Protein AF-A0A4Y9EZX2-F1 (afdb_monomer)

Organism: NCBI:txid85336

Radius of gyration: 19.02 Å; Cα contacts (8 Å, |Δi|>4): 53; chains: 1; bounding box: 43×35×49 Å

InterPro domains:
  IPR037185 Multidrug transporter EmrE superfamily [SSF103481] (37-123)

Sequence (126 aa):
IAFSFILLGALMPLISMIGAEFFEPKHLDSLHLDFILAPFVMPSLTAWLIIAVMGALGTIYQIHVTKAYGIAKQAGVVAGVSYLDVVFSMVVGIILGDDLPSAMVFLGIIGIIFGGIILVKNKGKK

Secondary structure (DSSP, 8-state):
-HHHHHHHHHHHHHHHHHHHTTS-HHHHHHTT-TTT-----PPPHHHHHHHHHHHHHHHHHHHHHHHHHHHSSSHHHHHHHHTHHHHHHHHHHHHHTPPPPPHHHHHHHHHHHHHHHHHHHTTTT-

Structure (mmCIF, N/CA/C/O backbone):
data_AF-A0A4Y9EZX2-F1
#
_entry.id   AF-A0A4Y9EZX2-F1
#
loop_
_atom_site.group_PDB
_atom_site.id
_atom_site.type_symbol
_atom_site.label_atom_id
_atom_site.label_alt_id
_atom_site.label_comp_id
_atom_site.label_asym_id
_atom_site.label_entity_id
_atom_site.label_seq_id
_atom_site.pdbx_PDB_ins_code
_atom_site.Cartn_x
_atom_site.Cartn_y
_atom_site.Cartn_z
_atom_site.occupancy
_atom_site.B_iso_or_equiv
_atom_site.auth_seq_id
_atom_site.auth_comp_id
_atom_site.auth_asym_id
_atom_site.auth_atom_id
_atom_site.pdbx_PDB_model_num
ATOM 1 N N . ILE A 1 1 ? 0.633 10.583 14.352 1.00 59.50 1 ILE A N 1
ATOM 2 C CA . ILE A 1 1 ? 0.925 9.138 14.177 1.00 59.50 1 ILE A CA 1
ATOM 3 C C . ILE A 1 1 ? 0.761 8.740 12.708 1.00 59.50 1 ILE A C 1
ATOM 5 O O . ILE A 1 1 ? 1.778 8.538 12.068 1.00 59.50 1 ILE A O 1
ATOM 9 N N . ALA A 1 2 ? -0.450 8.738 12.130 1.00 67.56 2 ALA A N 1
ATOM 10 C CA . ALA A 1 2 ? -0.662 8.329 10.728 1.00 67.56 2 ALA A CA 1
ATOM 11 C C . ALA A 1 2 ? 0.154 9.134 9.692 1.00 67.56 2 ALA A C 1
ATOM 13 O O . ALA A 1 2 ? 0.770 8.545 8.815 1.00 67.56 2 ALA A O 1
ATOM 14 N N . PHE A 1 3 ? 0.239 10.462 9.834 1.00 74.31 3 PHE A N 1
ATOM 15 C CA . PHE A 1 3 ? 1.029 11.297 8.917 1.00 74.31 3 PHE A CA 1
ATOM 16 C C . PHE A 1 3 ? 2.525 10.955 8.939 1.00 74.31 3 PHE A C 1
ATOM 18 O O . PHE A 1 3 ? 3.156 10.898 7.894 1.00 74.31 3 PHE A O 1
ATOM 25 N N . SER A 1 4 ? 3.082 10.665 10.118 1.00 81.06 4 SER A N 1
ATOM 26 C CA . SER A 1 4 ? 4.483 10.258 10.269 1.00 81.06 4 SER A CA 1
ATOM 27 C C . SER A 1 4 ? 4.764 8.921 9.576 1.00 81.06 4 SER A C 1
ATOM 29 O O . SER A 1 4 ? 5.814 8.775 8.962 1.00 81.06 4 SER A O 1
ATOM 31 N N . PHE A 1 5 ? 3.815 7.977 9.624 1.00 80.06 5 PHE A N 1
ATOM 32 C CA . PHE A 1 5 ? 3.909 6.705 8.900 1.00 80.06 5 PHE A CA 1
ATOM 33 C C . PHE A 1 5 ? 3.811 6.887 7.384 1.00 80.06 5 PHE A C 1
ATOM 35 O O . PHE A 1 5 ? 4.590 6.281 6.661 1.00 80.06 5 PHE A O 1
ATOM 42 N N . ILE A 1 6 ? 2.909 7.747 6.905 1.00 83.44 6 ILE A N 1
ATOM 43 C CA . ILE A 1 6 ? 2.782 8.054 5.471 1.00 83.44 6 ILE A CA 1
ATOM 44 C C . ILE A 1 6 ? 4.039 8.770 4.963 1.00 83.44 6 ILE A C 1
ATOM 46 O O . ILE A 1 6 ? 4.552 8.434 3.902 1.00 83.44 6 ILE A O 1
ATOM 50 N N . LEU A 1 7 ? 4.570 9.717 5.740 1.00 86.19 7 LEU A N 1
ATOM 51 C CA . LEU A 1 7 ? 5.790 10.445 5.404 1.00 86.19 7 LEU A CA 1
ATOM 52 C C . LEU A 1 7 ? 6.991 9.500 5.30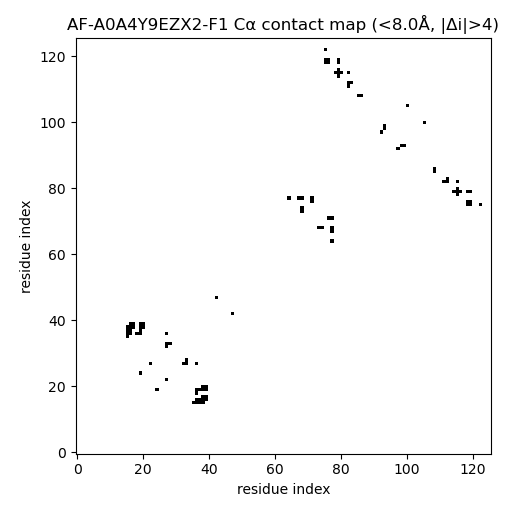7 1.00 86.19 7 LEU A C 1
ATOM 54 O O . LEU A 1 7 ? 7.694 9.519 4.304 1.00 86.19 7 LEU A O 1
ATOM 58 N N . LEU A 1 8 ? 7.202 8.640 6.310 1.00 89.31 8 LEU A N 1
ATOM 59 C CA . LEU A 1 8 ? 8.245 7.610 6.254 1.00 89.31 8 LEU A CA 1
ATOM 60 C C . LEU A 1 8 ? 8.019 6.636 5.094 1.00 89.31 8 LEU A C 1
ATOM 62 O O . LEU A 1 8 ? 8.969 6.308 4.393 1.00 89.31 8 LEU A O 1
ATOM 66 N N . GLY A 1 9 ? 6.771 6.228 4.858 1.00 85.69 9 GLY A N 1
ATOM 67 C CA . GLY A 1 9 ? 6.393 5.343 3.758 1.00 85.69 9 GLY A CA 1
ATOM 68 C C . GLY A 1 9 ? 6.610 5.944 2.368 1.00 85.69 9 GLY A C 1
ATOM 69 O O . GLY A 1 9 ? 6.768 5.189 1.420 1.00 85.69 9 GLY A O 1
ATOM 70 N N . ALA A 1 10 ? 6.662 7.272 2.237 1.00 88.44 10 ALA A N 1
ATOM 71 C CA . ALA A 1 10 ? 7.016 7.955 0.992 1.00 88.44 10 ALA A CA 1
ATOM 72 C C . ALA A 1 10 ? 8.525 8.238 0.888 1.00 88.44 10 ALA A C 1
ATOM 74 O O . ALA A 1 10 ? 9.121 8.072 -0.175 1.00 88.44 10 ALA A O 1
ATOM 75 N N . LEU A 1 11 ? 9.158 8.641 1.995 1.00 91.38 11 LEU A N 1
ATOM 76 C CA . LEU A 1 11 ? 10.589 8.945 2.035 1.00 91.38 11 LEU A CA 1
ATOM 77 C C . LEU A 1 11 ? 11.455 7.696 1.876 1.00 91.38 11 LEU A C 1
ATOM 79 O O . LEU A 1 11 ? 12.496 7.769 1.238 1.00 91.38 11 LEU A O 1
ATOM 83 N N . MET A 1 12 ? 11.049 6.560 2.441 1.00 88.81 12 MET A N 1
ATOM 84 C CA . MET A 1 12 ? 11.839 5.331 2.394 1.00 88.81 12 MET A CA 1
ATOM 85 C C . MET A 1 12 ? 12.001 4.797 0.956 1.00 88.81 12 MET A C 1
ATOM 87 O O . MET A 1 12 ? 13.148 4.593 0.559 1.00 88.81 12 MET A O 1
ATOM 91 N N . PRO A 1 13 ? 10.937 4.657 0.134 1.00 89.25 13 PRO A N 1
ATOM 92 C CA . PRO A 1 13 ? 11.084 4.359 -1.290 1.00 89.25 13 PRO A CA 1
ATOM 93 C C . PRO A 1 13 ? 11.885 5.426 -2.031 1.00 89.25 13 PRO A C 1
ATOM 95 O O . PRO A 1 13 ? 12.745 5.082 -2.826 1.00 89.25 13 PRO A O 1
ATOM 98 N N . LEU A 1 14 ? 11.678 6.714 -1.738 1.00 89.50 14 LEU A N 1
ATOM 99 C CA . LEU A 1 14 ? 12.427 7.787 -2.397 1.00 89.50 14 LEU A CA 1
ATOM 100 C C . LEU A 1 14 ? 13.940 7.684 -2.141 1.00 89.50 14 LEU A C 1
ATOM 102 O O . LEU A 1 14 ? 14.732 7.778 -3.073 1.00 89.50 14 LEU A O 1
ATOM 106 N N . ILE A 1 15 ? 14.344 7.465 -0.888 1.00 90.06 15 ILE A N 1
ATOM 107 C CA . ILE A 1 15 ? 15.749 7.273 -0.506 1.00 90.06 15 ILE A CA 1
ATOM 108 C C . ILE A 1 15 ? 16.303 5.998 -1.142 1.00 90.06 15 ILE A C 1
ATOM 110 O O . ILE A 1 15 ? 17.433 6.008 -1.620 1.00 90.06 15 ILE A O 1
ATOM 114 N N . SER A 1 16 ? 15.513 4.923 -1.173 1.00 89.06 16 SER A N 1
ATOM 115 C CA . SER A 1 16 ? 15.868 3.684 -1.868 1.00 89.06 16 SER A CA 1
ATOM 116 C C . SER A 1 16 ? 16.141 3.931 -3.354 1.00 89.06 16 SER A C 1
ATOM 118 O O . SER A 1 16 ? 17.182 3.513 -3.852 1.00 89.06 16 SER A O 1
ATOM 120 N N . MET A 1 17 ? 15.261 4.666 -4.034 1.00 88.62 17 MET A N 1
ATOM 121 C CA . MET A 1 17 ? 15.371 4.949 -5.464 1.00 88.62 17 MET A CA 1
ATOM 122 C C . MET A 1 17 ? 16.581 5.821 -5.785 1.00 88.62 17 MET A C 1
ATOM 124 O O . MET A 1 17 ? 17.317 5.517 -6.717 1.00 88.62 17 MET A O 1
ATOM 128 N N . ILE A 1 18 ? 16.836 6.847 -4.969 1.00 87.94 18 ILE A N 1
ATOM 129 C CA . ILE A 1 18 ? 18.044 7.675 -5.076 1.00 87.94 18 ILE A CA 1
ATOM 130 C C . ILE A 1 18 ? 19.295 6.826 -4.811 1.00 87.94 18 ILE A C 1
ATOM 132 O O . ILE A 1 18 ? 20.273 6.916 -5.542 1.00 87.94 18 ILE A O 1
ATOM 136 N N . GLY A 1 19 ? 19.269 5.985 -3.773 1.00 85.44 19 GLY A N 1
ATOM 137 C CA . GLY A 1 19 ? 20.372 5.096 -3.418 1.00 85.44 19 GLY A CA 1
ATOM 138 C C . GLY A 1 19 ? 20.698 4.092 -4.523 1.00 85.44 19 GLY A C 1
ATOM 139 O O . GLY A 1 19 ? 21.869 3.856 -4.800 1.00 85.44 19 GLY A O 1
ATOM 140 N N . ALA A 1 20 ? 19.674 3.548 -5.182 1.00 85.31 20 ALA A N 1
ATOM 141 C CA . ALA A 1 20 ? 19.810 2.571 -6.255 1.00 85.31 20 ALA A CA 1
ATOM 142 C C . ALA A 1 20 ? 20.520 3.130 -7.501 1.00 85.31 20 ALA A C 1
ATOM 144 O O . ALA A 1 20 ? 21.156 2.362 -8.213 1.00 85.31 20 ALA A O 1
ATOM 145 N N . GLU A 1 21 ? 20.483 4.445 -7.751 1.00 81.50 21 GLU A N 1
ATOM 146 C CA . GLU A 1 21 ? 21.200 5.068 -8.879 1.00 81.50 21 GLU A CA 1
ATOM 147 C C . GLU A 1 21 ? 22.730 5.073 -8.701 1.00 81.50 21 GLU A C 1
ATOM 149 O O . GLU A 1 21 ? 23.465 5.162 -9.684 1.00 81.50 21 GLU A O 1
ATOM 154 N N . PHE A 1 22 ? 23.229 4.943 -7.465 1.00 83.25 22 PHE A N 1
ATOM 155 C CA . PHE A 1 22 ? 24.669 4.905 -7.173 1.00 83.25 22 PHE A CA 1
ATOM 156 C C . PHE A 1 22 ? 25.288 3.504 -7.284 1.00 83.25 22 PHE A C 1
ATOM 158 O O . PHE A 1 22 ? 26.511 3.375 -7.205 1.00 83.25 22 PHE A O 1
ATOM 165 N N . PHE A 1 23 ? 24.475 2.459 -7.465 1.00 79.62 23 PHE A N 1
ATOM 166 C CA . PHE A 1 23 ? 24.928 1.073 -7.563 1.00 79.62 23 PHE A CA 1
ATOM 167 C C . PHE A 1 23 ? 24.559 0.479 -8.923 1.00 79.62 23 PHE A C 1
ATOM 169 O O . PHE A 1 23 ? 23.466 0.691 -9.440 1.00 79.62 23 PHE A O 1
ATOM 176 N N . GLU A 1 24 ? 25.459 -0.309 -9.516 1.00 72.81 24 GLU A N 1
ATOM 177 C CA . GLU A 1 24 ? 25.124 -1.020 -10.749 1.00 72.81 24 GLU A CA 1
ATOM 178 C C . GLU A 1 24 ? 24.058 -2.099 -10.475 1.00 72.81 24 GLU A C 1
ATOM 180 O O . GLU A 1 24 ? 24.237 -2.898 -9.549 1.00 72.81 24 GLU A O 1
ATOM 185 N N . PRO A 1 25 ? 23.005 -2.218 -11.310 1.00 68.44 25 PRO A N 1
ATOM 186 C CA . PRO A 1 25 ? 21.923 -3.189 -11.105 1.00 68.44 25 PRO A CA 1
ATOM 187 C C . PRO A 1 25 ? 22.412 -4.637 -10.955 1.00 68.44 25 PRO A C 1
ATOM 189 O O . PRO A 1 25 ? 21.850 -5.418 -10.200 1.00 68.44 25 PRO A O 1
ATOM 192 N N . LYS A 1 26 ? 23.514 -4.989 -11.632 1.00 64.62 26 LYS A N 1
ATOM 193 C CA . LYS A 1 26 ? 24.119 -6.330 -11.572 1.00 64.62 26 LYS A CA 1
ATOM 194 C C . LYS A 1 26 ? 24.790 -6.643 -10.231 1.00 64.62 26 LYS A C 1
ATOM 196 O O . LYS A 1 26 ? 24.889 -7.808 -9.863 1.00 64.62 26 LYS A O 1
ATOM 201 N N . HIS A 1 27 ? 25.279 -5.625 -9.523 1.00 67.00 27 HIS A N 1
ATOM 202 C CA . HIS A 1 27 ? 25.873 -5.795 -8.194 1.00 67.00 27 HIS A CA 1
ATOM 203 C C . HIS A 1 27 ? 24.790 -5.987 -7.125 1.00 67.00 27 HIS A C 1
ATOM 205 O O . HIS A 1 27 ? 24.983 -6.742 -6.174 1.00 67.00 27 HIS A O 1
ATOM 211 N N . LEU A 1 28 ? 23.644 -5.338 -7.315 1.00 66.62 28 LEU A N 1
ATOM 212 C CA . LEU A 1 28 ? 22.475 -5.408 -6.444 1.00 66.62 28 LEU A CA 1
ATOM 213 C C . LEU A 1 28 ? 21.833 -6.808 -6.436 1.00 66.62 28 LEU A C 1
ATOM 215 O O . LEU A 1 28 ? 21.639 -7.382 -5.359 1.00 66.62 28 LEU A O 1
ATOM 219 N N . ASP A 1 29 ? 21.641 -7.385 -7.628 1.00 67.69 29 ASP A N 1
ATOM 220 C CA . ASP A 1 29 ? 21.027 -8.708 -7.827 1.00 67.69 29 ASP A CA 1
ATOM 221 C C . ASP A 1 29 ? 21.904 -9.814 -7.220 1.00 67.69 29 ASP A C 1
ATOM 223 O O . ASP A 1 29 ? 21.438 -10.697 -6.500 1.00 67.69 29 ASP A O 1
ATOM 227 N N . SER A 1 30 ? 23.230 -9.681 -7.366 1.00 68.06 30 SER A N 1
ATOM 228 C CA . SER A 1 30 ? 24.201 -10.610 -6.769 1.00 68.06 30 SER A CA 1
ATOM 229 C C . SER A 1 30 ? 24.176 -10.648 -5.234 1.00 68.06 30 SER A C 1
ATOM 231 O O . SER A 1 30 ? 24.581 -11.644 -4.635 1.00 68.06 30 SER A O 1
ATOM 233 N N . LEU A 1 31 ? 23.692 -9.576 -4.597 1.00 75.19 31 LEU A N 1
ATOM 234 C CA . LEU A 1 31 ? 23.582 -9.448 -3.144 1.00 75.19 31 LEU A CA 1
ATOM 235 C C . LEU A 1 31 ? 22.129 -9.601 -2.655 1.00 75.19 31 LEU A C 1
ATOM 237 O O . LEU A 1 31 ? 21.867 -9.433 -1.464 1.00 75.19 31 LEU A O 1
ATOM 241 N N . HIS A 1 32 ? 21.189 -9.923 -3.555 1.00 76.69 32 HIS A N 1
ATOM 242 C CA . HIS A 1 32 ? 19.749 -9.979 -3.293 1.00 76.69 32 HIS A CA 1
ATOM 243 C C . HIS A 1 32 ? 19.192 -8.693 -2.651 1.00 76.69 32 HIS A C 1
ATOM 245 O O . HIS A 1 32 ? 18.259 -8.754 -1.851 1.00 76.69 32 HIS A O 1
ATOM 251 N N . LEU A 1 33 ? 19.760 -7.521 -2.965 1.00 75.81 33 LEU A N 1
ATOM 252 C CA . LEU A 1 33 ? 19.312 -6.227 -2.424 1.00 75.81 33 LEU A CA 1
ATOM 253 C C . LEU A 1 33 ? 18.221 -5.553 -3.267 1.0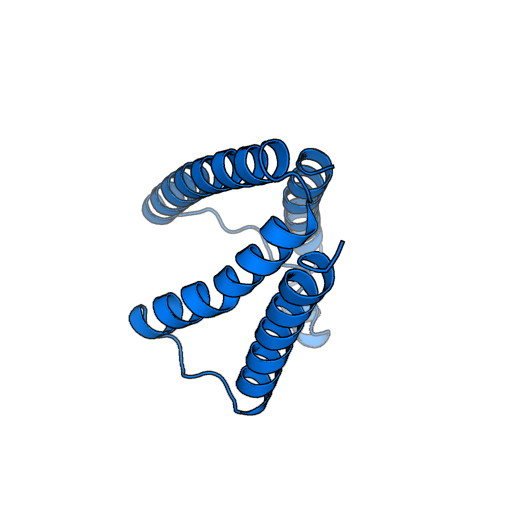0 75.81 33 LEU A C 1
ATOM 255 O O . LEU A 1 33 ? 17.704 -4.507 -2.871 1.00 75.81 33 LEU A O 1
ATOM 259 N N . ASP A 1 34 ? 17.818 -6.183 -4.367 1.00 72.50 34 ASP A N 1
ATOM 260 C CA . ASP A 1 34 ? 16.803 -5.710 -5.319 1.00 72.50 34 ASP A CA 1
ATOM 261 C C . ASP A 1 34 ? 15.434 -5.470 -4.680 1.00 72.50 34 ASP A C 1
ATOM 263 O O . ASP A 1 34 ? 14.638 -4.672 -5.169 1.00 72.50 34 ASP A O 1
ATOM 267 N N . PHE A 1 35 ? 15.152 -6.129 -3.552 1.00 78.44 35 PHE A N 1
ATOM 268 C CA . PHE A 1 35 ? 13.917 -5.897 -2.805 1.00 78.44 35 PHE A CA 1
ATOM 269 C C . PHE A 1 35 ? 13.911 -4.558 -2.052 1.00 78.44 35 PHE A C 1
ATOM 271 O O . PHE A 1 35 ? 12.836 -4.038 -1.751 1.00 78.44 35 PHE A O 1
ATOM 278 N N . ILE A 1 36 ? 15.088 -4.024 -1.697 1.00 80.81 36 ILE A N 1
ATOM 279 C CA . ILE A 1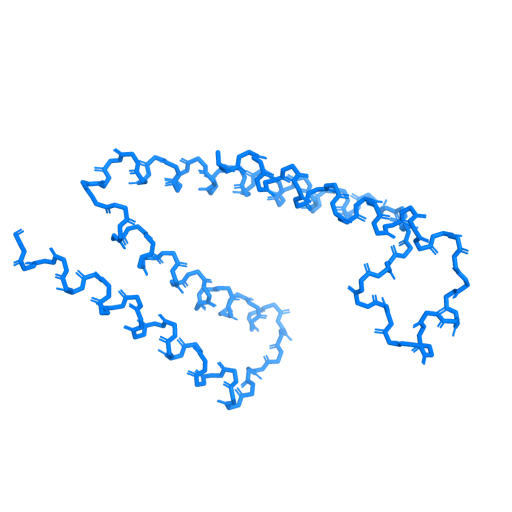 36 ? 15.224 -2.752 -0.971 1.00 80.81 36 ILE A CA 1
ATOM 280 C C . ILE A 1 36 ? 15.525 -1.628 -1.936 1.00 80.81 36 ILE A C 1
ATOM 282 O O . ILE A 1 36 ? 14.934 -0.567 -1.789 1.00 80.81 36 ILE A O 1
ATOM 286 N N . LEU A 1 37 ? 16.469 -1.825 -2.854 1.00 82.06 37 LEU A N 1
ATOM 287 C CA . LEU A 1 37 ? 17.010 -0.790 -3.723 1.00 82.06 37 LEU A CA 1
ATOM 288 C C . LEU A 1 37 ? 16.456 -0.991 -5.135 1.00 82.06 37 LEU A C 1
ATOM 290 O O . LEU A 1 37 ? 16.881 -1.887 -5.853 1.00 82.06 37 LEU A O 1
ATOM 294 N N . ALA A 1 38 ? 15.498 -0.154 -5.526 1.00 81.06 38 ALA A N 1
ATOM 295 C CA . ALA A 1 38 ? 14.869 -0.221 -6.841 1.00 81.06 38 ALA A CA 1
ATOM 296 C C . ALA A 1 38 ? 15.134 1.083 -7.609 1.00 81.06 38 ALA A C 1
ATOM 298 O O . ALA A 1 38 ? 14.818 2.147 -7.079 1.00 81.06 38 ALA A O 1
ATOM 299 N N . PRO A 1 39 ? 15.693 1.047 -8.833 1.00 81.75 39 PRO A N 1
ATOM 300 C CA . PRO A 1 39 ? 15.992 2.261 -9.589 1.00 81.75 39 PRO A CA 1
ATOM 301 C C . PRO A 1 39 ? 14.717 3.018 -9.975 1.00 81.75 39 PRO A C 1
ATOM 303 O O . PRO A 1 39 ? 13.650 2.426 -10.165 1.00 81.75 39 PRO A O 1
ATOM 306 N N . PHE A 1 40 ? 14.826 4.340 -10.129 1.00 85.75 40 PHE A N 1
ATOM 307 C CA . PHE A 1 40 ? 13.696 5.155 -10.559 1.00 85.75 40 PHE A CA 1
ATOM 308 C C . PHE A 1 40 ? 13.311 4.868 -12.015 1.00 85.75 40 PHE A C 1
ATOM 310 O O . PHE A 1 40 ? 14.126 4.969 -12.931 1.00 85.75 40 PHE A O 1
ATOM 317 N N . VAL A 1 41 ? 12.031 4.554 -12.235 1.00 85.75 41 VAL A N 1
ATOM 318 C CA . VAL A 1 41 ? 11.447 4.345 -13.564 1.00 85.75 41 VAL A CA 1
ATOM 319 C C . VAL A 1 41 ? 10.347 5.374 -13.781 1.00 85.75 41 VAL A C 1
ATOM 321 O O . VAL A 1 41 ? 9.398 5.454 -13.000 1.00 85.75 41 VAL A O 1
ATOM 324 N N . MET A 1 42 ? 10.455 6.155 -14.860 1.00 90.88 42 MET A N 1
ATOM 325 C CA . MET A 1 42 ? 9.455 7.169 -15.187 1.00 90.88 42 MET A CA 1
ATOM 326 C C . MET A 1 42 ? 8.106 6.500 -15.517 1.00 90.88 42 MET A C 1
ATOM 328 O O . MET A 1 42 ? 8.047 5.698 -16.455 1.00 90.88 42 MET A O 1
ATOM 332 N N . PRO A 1 43 ? 7.010 6.825 -14.803 1.00 89.94 43 PRO A N 1
ATOM 333 C CA . PRO A 1 43 ? 5.718 6.209 -15.072 1.00 89.94 43 PRO A CA 1
ATOM 334 C C . PRO A 1 43 ? 5.152 6.660 -16.424 1.00 89.94 43 PRO A C 1
ATOM 336 O O . PRO A 1 43 ? 5.267 7.825 -16.813 1.00 89.94 43 PRO A O 1
ATOM 339 N N . SER A 1 44 ? 4.481 5.744 -17.122 1.00 94.88 44 SER A N 1
ATOM 340 C CA . SER A 1 44 ? 3.700 6.055 -18.324 1.00 94.88 44 SER A CA 1
ATOM 341 C C . SER A 1 44 ? 2.411 6.812 -17.976 1.00 94.88 44 SER A C 1
ATOM 343 O O . SER A 1 44 ? 1.981 6.827 -16.822 1.00 94.88 44 SER A O 1
ATOM 345 N N . LEU A 1 45 ? 1.743 7.416 -18.968 1.00 94.44 45 LEU A N 1
ATOM 346 C CA . LEU A 1 45 ? 0.480 8.138 -18.743 1.00 94.44 45 LEU A CA 1
ATOM 347 C C . LEU A 1 45 ? -0.583 7.253 -18.065 1.00 94.44 45 LEU A C 1
ATOM 349 O O . LEU A 1 45 ? -1.274 7.695 -17.150 1.00 94.44 45 LEU A O 1
ATOM 353 N N . THR A 1 46 ? -0.671 5.986 -18.470 1.00 94.81 46 THR A N 1
ATOM 354 C CA . THR A 1 46 ? -1.567 4.999 -17.857 1.00 94.81 46 THR A CA 1
ATOM 355 C C . THR A 1 46 ? -1.216 4.749 -16.393 1.00 94.81 46 THR A C 1
ATOM 357 O O . THR A 1 46 ? -2.105 4.736 -15.545 1.00 94.81 46 THR A O 1
ATOM 360 N N . ALA A 1 47 ? 0.075 4.598 -16.077 1.00 93.06 47 ALA A N 1
ATOM 361 C CA . ALA A 1 47 ? 0.530 4.411 -14.703 1.00 93.06 47 ALA A CA 1
ATOM 362 C C . ALA A 1 47 ? 0.208 5.637 -13.836 1.00 93.06 47 ALA A C 1
ATOM 364 O O . ALA A 1 47 ? -0.282 5.482 -12.722 1.00 93.06 47 ALA A O 1
ATOM 365 N N . TRP A 1 48 ? 0.380 6.852 -14.365 1.00 94.44 48 TRP A N 1
ATOM 366 C CA . TRP A 1 48 ? -0.017 8.085 -13.679 1.00 94.44 48 TRP A CA 1
ATOM 367 C C . TRP A 1 48 ? -1.510 8.135 -13.354 1.00 94.44 48 TRP A C 1
ATOM 369 O O . TRP A 1 48 ? -1.878 8.496 -12.236 1.00 94.44 48 TRP A O 1
ATOM 379 N N . LEU A 1 49 ? -2.370 7.741 -14.298 1.00 95.88 49 LEU A N 1
ATOM 380 C CA . LEU A 1 49 ? -3.814 7.671 -14.064 1.00 95.88 49 LEU A CA 1
ATOM 381 C C . LEU A 1 49 ? -4.159 6.653 -12.971 1.00 95.88 49 LEU A C 1
ATOM 383 O O . LEU A 1 49 ? -4.938 6.966 -12.072 1.00 95.88 49 LEU A O 1
ATOM 387 N N . ILE A 1 50 ? -3.545 5.466 -13.001 1.00 93.62 50 ILE A N 1
ATOM 388 C CA . ILE A 1 50 ? -3.746 4.433 -11.973 1.00 93.62 50 ILE A CA 1
ATOM 389 C C . ILE A 1 50 ? -3.282 4.935 -10.601 1.00 93.62 50 ILE A C 1
ATOM 391 O O . ILE A 1 50 ? -4.017 4.794 -9.626 1.00 93.62 50 ILE A O 1
ATOM 395 N N . ILE A 1 51 ? -2.112 5.576 -10.517 1.00 92.56 51 ILE A N 1
ATOM 396 C CA . ILE A 1 51 ? -1.586 6.159 -9.273 1.00 92.56 51 ILE A CA 1
ATOM 397 C C . ILE A 1 51 ? -2.543 7.224 -8.726 1.00 92.56 51 ILE A C 1
ATOM 399 O O . ILE A 1 51 ? -2.824 7.235 -7.528 1.00 92.56 51 ILE A O 1
ATOM 403 N N . ALA A 1 52 ? -3.084 8.092 -9.585 1.00 94.75 52 ALA A N 1
ATOM 404 C CA . ALA A 1 52 ? -4.029 9.125 -9.172 1.00 94.75 52 ALA A CA 1
ATOM 405 C C . ALA A 1 52 ? -5.329 8.523 -8.610 1.00 94.75 52 ALA A C 1
ATOM 407 O O . ALA A 1 52 ? -5.793 8.936 -7.544 1.00 94.75 52 ALA A O 1
ATOM 408 N N . VAL A 1 53 ? -5.889 7.512 -9.282 1.00 95.62 53 VAL A N 1
ATOM 409 C CA . VAL A 1 53 ? -7.085 6.794 -8.809 1.00 95.62 53 VAL A CA 1
ATOM 410 C C . VAL A 1 53 ? -6.802 6.065 -7.495 1.00 95.62 53 VAL A C 1
ATOM 412 O O . VAL A 1 53 ? -7.577 6.190 -6.546 1.00 95.62 53 VAL A O 1
ATOM 415 N N . MET A 1 54 ? -5.675 5.358 -7.401 1.00 93.50 54 MET A N 1
ATOM 416 C CA . MET A 1 54 ? -5.253 4.655 -6.190 1.00 93.50 54 MET A CA 1
ATOM 417 C C . MET A 1 54 ? -5.083 5.624 -5.011 1.00 93.50 54 MET A C 1
ATOM 419 O O . MET A 1 54 ? -5.573 5.353 -3.917 1.00 93.50 54 MET A O 1
ATOM 423 N N . GLY A 1 55 ? -4.460 6.785 -5.236 1.00 91.75 55 GLY A N 1
ATOM 424 C CA . GLY A 1 55 ? -4.302 7.833 -4.226 1.00 91.75 55 GLY A CA 1
ATOM 425 C C . GLY A 1 55 ? -5.635 8.425 -3.760 1.00 91.75 55 GLY A C 1
ATOM 426 O O . GLY A 1 55 ? -5.842 8.612 -2.557 1.00 91.75 55 GLY A O 1
ATOM 427 N N . ALA A 1 56 ? -6.571 8.668 -4.681 1.00 95.19 56 ALA A N 1
ATOM 428 C CA . ALA A 1 56 ? -7.910 9.150 -4.347 1.00 95.19 56 ALA A CA 1
ATOM 429 C C . ALA A 1 56 ? -8.692 8.124 -3.507 1.00 95.19 56 ALA A C 1
ATOM 431 O O . ALA A 1 56 ? -9.201 8.464 -2.435 1.00 95.19 56 ALA A O 1
ATOM 432 N N . LEU A 1 57 ? -8.732 6.859 -3.940 1.00 94.25 57 LEU A N 1
ATOM 433 C CA . LEU A 1 57 ? -9.401 5.776 -3.212 1.00 94.25 57 LEU A CA 1
ATOM 434 C C . LEU A 1 57 ? -8.755 5.524 -1.843 1.00 94.25 57 LEU A C 1
ATOM 436 O O . LEU A 1 57 ? -9.464 5.414 -0.843 1.00 94.25 57 LEU A O 1
ATOM 440 N N . GLY A 1 58 ? -7.421 5.518 -1.774 1.00 89.81 58 GLY A N 1
ATOM 441 C CA . GLY A 1 58 ? -6.672 5.375 -0.525 1.00 89.81 58 GLY A CA 1
ATOM 442 C C . GLY A 1 58 ? -6.945 6.514 0.459 1.00 89.81 58 GLY A C 1
ATOM 443 O O . GLY A 1 58 ? -7.123 6.274 1.651 1.00 89.81 58 GLY A O 1
ATOM 444 N N . THR A 1 59 ? -7.079 7.750 -0.030 1.00 90.56 59 THR A N 1
ATOM 445 C CA . THR A 1 59 ? -7.445 8.903 0.809 1.00 90.56 59 THR A CA 1
ATOM 446 C C . THR A 1 59 ? -8.863 8.757 1.362 1.00 90.56 59 THR A C 1
ATOM 448 O O . THR A 1 59 ? -9.090 8.986 2.551 1.00 90.56 59 THR A O 1
ATOM 451 N N . ILE A 1 60 ? -9.821 8.326 0.532 1.00 92.69 60 ILE A N 1
ATOM 452 C CA . ILE A 1 60 ? -11.195 8.053 0.973 1.00 92.69 60 ILE A CA 1
ATOM 453 C C . ILE A 1 60 ? -11.195 6.959 2.047 1.00 92.69 60 ILE A C 1
ATOM 455 O O . ILE A 1 60 ? -11.796 7.160 3.106 1.00 92.69 60 ILE A O 1
ATOM 459 N N . TYR A 1 61 ? -10.496 5.844 1.820 1.00 89.06 61 TYR A N 1
ATOM 460 C CA . TYR A 1 61 ? -10.333 4.770 2.804 1.00 89.06 61 TYR A CA 1
ATOM 461 C C . TYR A 1 61 ? -9.763 5.311 4.123 1.00 89.06 61 TYR A C 1
ATOM 463 O O . TYR A 1 61 ? -10.366 5.132 5.184 1.00 89.06 61 TYR A O 1
ATOM 471 N N . GLN A 1 62 ? -8.675 6.080 4.059 1.00 87.31 62 GLN A N 1
ATOM 472 C CA . GLN A 1 62 ? -8.003 6.621 5.239 1.00 87.31 62 GLN A CA 1
ATOM 473 C C . GLN A 1 62 ? -8.897 7.571 6.050 1.00 87.31 62 GLN A C 1
ATOM 475 O O . GLN A 1 62 ? -8.868 7.551 7.286 1.00 87.31 62 GLN A O 1
ATOM 480 N N . ILE A 1 63 ? -9.722 8.389 5.388 1.00 89.44 63 ILE A N 1
ATOM 481 C CA . ILE A 1 63 ? -10.695 9.264 6.058 1.00 89.44 63 ILE A CA 1
ATOM 482 C C . ILE A 1 63 ? -11.726 8.429 6.825 1.00 89.44 63 ILE A C 1
ATOM 484 O O . ILE A 1 63 ? -12.018 8.733 7.985 1.00 89.44 63 ILE A O 1
ATOM 488 N N . HIS A 1 64 ? -12.270 7.376 6.210 1.00 89.00 64 HIS A N 1
ATOM 489 C CA . HIS A 1 64 ? -13.276 6.521 6.844 1.00 89.00 64 HIS A CA 1
ATOM 490 C C . HIS A 1 64 ? -12.697 5.726 8.012 1.00 89.00 64 HIS A C 1
ATOM 492 O O . HIS A 1 64 ? -13.320 5.678 9.070 1.00 89.00 64 HIS A O 1
ATOM 498 N N . VAL A 1 65 ? -11.482 5.193 7.870 1.00 85.31 65 VAL A N 1
ATOM 499 C CA . VAL A 1 65 ? -10.770 4.511 8.958 1.00 85.31 65 VAL A CA 1
ATOM 500 C C . VAL A 1 65 ? -10.533 5.463 10.129 1.00 85.31 65 VAL A C 1
ATOM 502 O O . VAL A 1 65 ? -1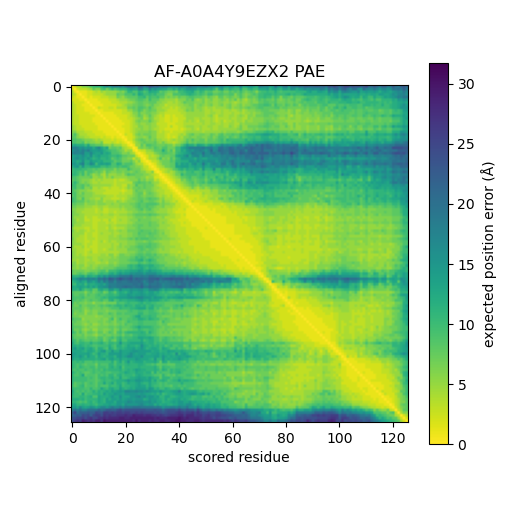0.852 5.136 11.270 1.00 85.31 65 VAL A O 1
ATOM 505 N N . THR A 1 66 ? -10.059 6.683 9.863 1.00 86.69 66 THR A N 1
ATOM 506 C CA . THR A 1 66 ? -9.823 7.683 10.919 1.00 86.69 66 THR A CA 1
ATOM 507 C C . THR A 1 66 ? -11.123 8.061 11.638 1.00 86.69 66 THR A C 1
ATOM 509 O O . THR A 1 66 ? -11.151 8.135 12.867 1.00 86.69 66 THR A O 1
ATOM 512 N N . LYS A 1 67 ? -12.229 8.234 10.899 1.00 85.44 67 LYS A N 1
ATOM 513 C CA . LYS A 1 67 ? -13.561 8.460 11.485 1.00 85.44 67 LYS A CA 1
ATOM 514 C C . LYS A 1 67 ? -14.040 7.260 12.305 1.00 85.44 67 LYS A C 1
ATOM 516 O O . LYS A 1 67 ? -14.568 7.456 13.396 1.00 85.44 67 LYS A O 1
ATOM 521 N N . ALA A 1 68 ? -13.826 6.035 11.825 1.00 84.75 68 ALA A N 1
ATOM 522 C CA . ALA A 1 68 ? -14.184 4.817 12.546 1.00 84.75 68 ALA A CA 1
ATOM 523 C C . ALA A 1 68 ? -13.441 4.725 13.886 1.00 84.75 68 ALA A C 1
ATOM 525 O O . ALA A 1 68 ? -14.072 4.465 14.908 1.00 84.75 68 ALA A O 1
ATOM 526 N N . TYR A 1 69 ? -12.139 5.032 13.911 1.00 82.50 69 TYR A N 1
ATOM 527 C CA . TYR A 1 69 ? -11.360 5.124 15.151 1.00 82.50 69 TYR A CA 1
ATOM 528 C C . TYR A 1 69 ? -11.851 6.230 16.095 1.00 82.50 69 TYR A C 1
ATOM 530 O O . TYR A 1 69 ? -11.767 6.058 17.307 1.00 82.50 69 TYR A O 1
ATOM 538 N N . GLY A 1 70 ? -12.370 7.342 15.565 1.00 81.81 70 GLY A N 1
ATOM 539 C CA . GLY A 1 70 ? -12.921 8.435 16.372 1.00 81.81 70 GLY A CA 1
ATOM 540 C C . GLY A 1 70 ? -14.293 8.138 16.991 1.00 81.81 70 GLY A C 1
ATOM 541 O O . GLY A 1 70 ? -14.591 8.637 18.073 1.00 81.81 70 GLY A O 1
ATOM 542 N N . ILE A 1 71 ? -15.128 7.333 16.326 1.00 81.75 71 ILE A N 1
ATOM 543 C CA . ILE A 1 71 ? -16.490 6.995 16.785 1.00 81.75 71 ILE A CA 1
ATOM 544 C C . ILE A 1 71 ? -16.494 5.729 17.645 1.00 81.75 71 ILE A C 1
ATOM 546 O O . ILE A 1 71 ? -17.266 5.613 18.601 1.00 81.75 71 ILE A O 1
ATOM 550 N N . ALA A 1 72 ? -15.650 4.753 17.313 1.00 77.50 72 ALA A N 1
ATOM 551 C CA . ALA A 1 72 ? -15.561 3.532 18.087 1.00 77.50 72 ALA A CA 1
ATOM 552 C C . ALA A 1 72 ? -15.059 3.860 19.496 1.00 77.50 72 ALA A C 1
ATOM 554 O O . ALA A 1 72 ? -13.928 4.302 19.682 1.00 77.50 72 ALA A O 1
ATOM 555 N N . LYS A 1 73 ? -15.877 3.552 20.512 1.00 63.88 73 LYS A N 1
ATOM 556 C CA . LYS A 1 73 ? -15.520 3.704 21.937 1.00 63.88 73 LYS A CA 1
ATOM 557 C C . LYS A 1 73 ? -14.197 3.015 22.300 1.00 63.88 73 LYS A C 1
ATOM 559 O O . LYS A 1 73 ? -13.622 3.291 23.348 1.00 63.88 73 LYS A O 1
ATOM 564 N N . GLN A 1 74 ? -13.744 2.072 21.471 1.00 67.69 74 GLN A N 1
ATOM 565 C CA . GLN A 1 74 ? -12.537 1.292 21.680 1.00 67.69 74 GLN A CA 1
ATOM 566 C C . GLN A 1 74 ? -11.813 1.050 20.348 1.00 67.69 74 GLN A C 1
ATOM 568 O O . GLN A 1 74 ? -12.312 0.331 19.483 1.00 67.69 74 GLN A O 1
ATOM 573 N N . ALA A 1 75 ? -10.580 1.551 20.236 1.00 69.19 75 ALA A N 1
ATOM 574 C CA . ALA A 1 75 ? -9.720 1.379 19.058 1.00 69.19 75 ALA A CA 1
ATOM 575 C C . ALA A 1 75 ? -9.478 -0.095 18.661 1.00 69.19 75 ALA A C 1
ATOM 577 O O . ALA A 1 75 ? -9.204 -0.392 17.503 1.00 69.19 75 ALA A O 1
ATOM 578 N N . GLY A 1 76 ? -9.624 -1.033 19.605 1.00 67.19 76 GLY A N 1
ATOM 579 C CA . GLY A 1 76 ? -9.443 -2.465 19.343 1.00 67.19 76 GLY A CA 1
ATOM 580 C C . GLY A 1 76 ? -10.484 -3.061 18.392 1.00 67.19 76 GLY A C 1
ATOM 581 O O . GLY A 1 76 ? -10.150 -3.955 17.629 1.00 67.19 76 GLY A O 1
ATOM 582 N N .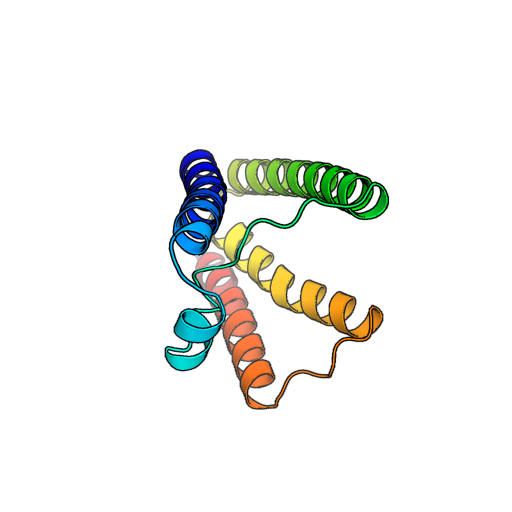 VAL A 1 77 ? -11.723 -2.563 18.382 1.00 72.31 77 VAL A N 1
ATOM 583 C CA . VAL A 1 77 ? -12.754 -3.108 17.480 1.00 72.31 77 VAL A CA 1
ATOM 584 C C . VAL A 1 77 ? -12.440 -2.747 16.029 1.00 72.31 77 VAL A C 1
ATOM 586 O O . VAL A 1 77 ? -12.517 -3.603 15.155 1.00 72.31 77 VAL A O 1
ATOM 589 N N . VAL A 1 78 ? -12.011 -1.508 15.785 1.00 79.19 78 VAL A N 1
ATOM 590 C CA . VAL A 1 78 ? -11.636 -1.038 14.443 1.00 79.19 78 VAL A CA 1
ATOM 591 C C . VAL A 1 78 ? -10.398 -1.779 13.939 1.00 79.19 78 VAL A C 1
ATOM 593 O O . VAL A 1 78 ? -10.407 -2.260 12.813 1.00 79.19 78 VAL A O 1
ATOM 596 N N . ALA A 1 79 ? -9.390 -1.974 14.796 1.00 74.19 79 ALA A N 1
ATOM 597 C CA . ALA A 1 79 ? -8.204 -2.760 14.454 1.00 74.19 79 ALA A CA 1
ATOM 598 C C . ALA A 1 79 ? -8.544 -4.221 14.104 1.00 74.19 79 ALA A C 1
ATOM 600 O O . ALA A 1 79 ? -8.001 -4.765 13.148 1.00 74.19 79 ALA A O 1
ATOM 601 N N . GLY A 1 80 ? -9.476 -4.838 14.841 1.00 78.62 80 GLY A N 1
ATOM 602 C CA . GLY A 1 80 ? -9.965 -6.185 14.549 1.00 78.62 80 GLY A CA 1
ATOM 603 C C . GLY A 1 80 ? -10.635 -6.296 13.177 1.00 78.62 80 GLY A C 1
ATOM 604 O O . GLY A 1 80 ? -10.418 -7.274 12.467 1.00 78.62 80 GLY A O 1
ATOM 605 N N . VAL A 1 81 ? -11.414 -5.281 12.790 1.00 81.06 81 VAL A N 1
ATOM 606 C CA . VAL A 1 81 ? -12.073 -5.215 11.476 1.00 81.06 81 VAL A CA 1
ATOM 607 C C . VAL A 1 81 ? -11.060 -4.985 10.354 1.00 81.06 81 VAL A C 1
ATOM 609 O O . VAL A 1 81 ? -11.176 -5.632 9.320 1.00 81.06 81 VAL A O 1
ATOM 612 N N . SER A 1 82 ? -10.029 -4.160 10.561 1.00 83.62 82 SER A N 1
ATOM 613 C CA . SER A 1 82 ? -8.969 -3.930 9.564 1.00 83.62 82 SER A CA 1
ATOM 614 C C . SER A 1 82 ? -8.180 -5.193 9.195 1.00 83.62 82 SER A C 1
ATOM 616 O O . SER A 1 82 ? -7.585 -5.248 8.1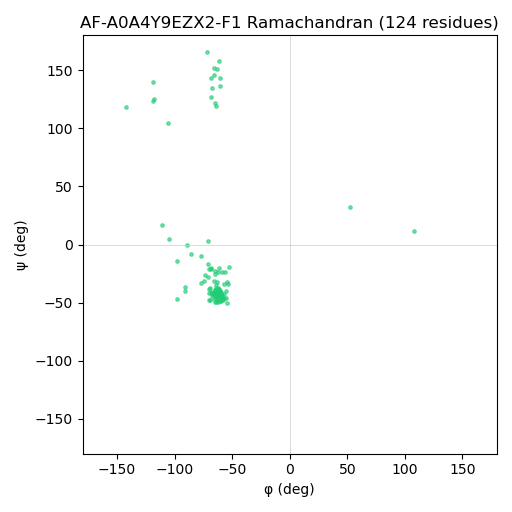27 1.00 83.62 82 SER A O 1
ATOM 618 N N . TYR A 1 83 ? -8.190 -6.250 10.014 1.00 83.69 83 TYR A N 1
ATOM 619 C CA . TYR A 1 83 ? -7.593 -7.534 9.622 1.00 83.69 83 TYR A CA 1
ATOM 620 C C . TYR A 1 83 ? -8.352 -8.245 8.494 1.00 83.69 83 TYR A C 1
ATOM 622 O O . TYR A 1 83 ? -7.764 -9.066 7.789 1.00 83.69 83 TYR A O 1
ATOM 630 N N . LEU A 1 84 ? -9.631 -7.917 8.285 1.00 84.25 84 LEU A N 1
ATOM 631 C CA . LEU A 1 84 ? -10.399 -8.426 7.148 1.00 84.25 84 LEU A CA 1
ATOM 632 C C . LEU A 1 84 ? -9.901 -7.859 5.815 1.00 84.25 84 LEU A C 1
ATOM 634 O O . LEU A 1 84 ? -10.119 -8.499 4.788 1.00 84.25 84 LEU A O 1
ATOM 638 N N . ASP A 1 85 ? -9.183 -6.731 5.822 1.00 87.25 85 ASP A N 1
ATOM 639 C CA . ASP A 1 85 ? -8.603 -6.142 4.611 1.00 87.25 85 ASP A CA 1
ATOM 640 C C . ASP A 1 85 ? -7.678 -7.144 3.902 1.00 87.25 85 ASP A C 1
ATOM 642 O O . ASP A 1 85 ? -7.668 -7.210 2.676 1.00 87.25 85 ASP A O 1
ATOM 646 N N . VAL A 1 86 ? -6.976 -8.003 4.655 1.00 86.44 86 VAL A N 1
ATOM 647 C CA . VAL A 1 86 ? -6.136 -9.080 4.100 1.00 86.44 86 VAL A CA 1
ATOM 648 C C . VAL A 1 86 ? -6.969 -10.085 3.299 1.00 86.44 86 VAL A C 1
ATOM 650 O O . VAL A 1 86 ? -6.564 -10.510 2.218 1.00 86.44 86 VAL A O 1
ATOM 653 N N . VAL A 1 87 ? -8.149 -10.452 3.805 1.00 85.81 87 VAL A N 1
ATOM 654 C CA . VAL A 1 87 ? -9.049 -11.413 3.150 1.00 85.81 87 VAL A CA 1
ATOM 655 C C . VAL A 1 87 ? -9.636 -10.808 1.880 1.00 85.81 87 VAL A C 1
ATOM 657 O O . VAL A 1 87 ? -9.601 -11.441 0.827 1.00 85.81 87 VAL A O 1
ATOM 660 N N . PHE A 1 88 ? -10.137 -9.573 1.956 1.00 87.44 88 PHE A N 1
ATOM 661 C CA . PHE A 1 88 ? -10.688 -8.881 0.790 1.00 87.44 88 PHE A CA 1
ATOM 662 C C . PHE A 1 88 ? -9.624 -8.624 -0.279 1.00 87.44 88 PHE A C 1
ATOM 664 O O . PHE A 1 88 ? -9.893 -8.844 -1.457 1.00 87.44 88 PHE A O 1
ATOM 671 N N . SER A 1 89 ? -8.416 -8.223 0.126 1.00 88.44 89 SER A N 1
ATOM 672 C CA . SER A 1 89 ? -7.288 -8.012 -0.784 1.00 88.44 89 SER A CA 1
ATOM 673 C C . SER A 1 89 ? -6.934 -9.289 -1.544 1.00 88.44 89 SER A C 1
ATOM 675 O O . SER A 1 89 ? -6.816 -9.255 -2.764 1.00 88.44 89 SER A O 1
ATOM 677 N N . MET A 1 90 ? -6.878 -10.439 -0.859 1.00 88.69 90 MET A N 1
ATOM 678 C CA . MET A 1 90 ? -6.655 -11.722 -1.530 1.00 88.69 90 MET A CA 1
ATOM 679 C C . MET A 1 90 ? -7.751 -12.033 -2.552 1.00 88.69 90 MET A C 1
ATOM 681 O O . MET A 1 90 ? -7.439 -12.417 -3.673 1.00 88.69 90 MET A O 1
ATOM 685 N N . VAL A 1 91 ? -9.028 -11.893 -2.181 1.00 88.94 91 VAL A N 1
ATOM 686 C CA . VAL A 1 91 ? -10.138 -12.192 -3.100 1.00 88.94 91 VAL A CA 1
ATOM 687 C C . VAL A 1 91 ? -10.038 -11.329 -4.357 1.00 88.94 91 VAL A C 1
ATOM 689 O O . VAL A 1 91 ? -10.199 -11.839 -5.462 1.00 88.94 91 VAL A O 1
ATOM 692 N N . VAL A 1 92 ? -9.731 -10.039 -4.200 1.00 89.75 92 VAL A N 1
ATOM 693 C CA . VAL A 1 92 ? -9.525 -9.125 -5.330 1.00 89.75 92 VAL A CA 1
ATOM 694 C C . VAL A 1 92 ? -8.298 -9.520 -6.157 1.00 89.75 92 VAL A C 1
ATOM 696 O O . VAL A 1 92 ? -8.398 -9.532 -7.380 1.00 89.75 92 VAL A O 1
ATOM 699 N N . GLY A 1 93 ? -7.183 -9.895 -5.523 1.00 89.50 93 GLY A N 1
ATOM 700 C CA . GLY A 1 93 ? -5.979 -10.380 -6.209 1.00 89.50 93 GLY A CA 1
ATOM 701 C C . GLY A 1 93 ? -6.259 -11.611 -7.071 1.00 89.50 93 GLY A C 1
ATOM 702 O O . GLY A 1 93 ? -5.945 -11.623 -8.257 1.00 89.50 93 GLY A O 1
ATOM 703 N N . ILE A 1 94 ? -6.976 -12.600 -6.528 1.00 90.44 94 ILE A N 1
ATOM 704 C CA . ILE A 1 94 ? -7.379 -13.804 -7.274 1.00 90.44 94 ILE A CA 1
ATOM 705 C C . ILE A 1 94 ? -8.274 -13.438 -8.469 1.00 90.44 94 ILE A C 1
ATOM 707 O O . ILE A 1 94 ? -8.117 -13.994 -9.553 1.00 90.44 94 ILE A O 1
ATOM 711 N N . ILE A 1 95 ? -9.201 -12.484 -8.305 1.00 92.44 95 ILE A N 1
ATOM 712 C CA . ILE A 1 95 ? -10.048 -11.997 -9.411 1.00 92.44 95 ILE A CA 1
ATOM 713 C C . ILE A 1 95 ? -9.208 -11.310 -10.501 1.00 92.44 95 ILE A C 1
ATOM 715 O O . ILE A 1 95 ? -9.541 -11.413 -11.681 1.00 92.44 95 ILE A O 1
ATOM 719 N N . LEU A 1 96 ? -8.129 -10.619 -10.121 1.00 90.44 96 LEU A N 1
ATOM 720 C CA . LEU A 1 96 ? -7.194 -9.962 -11.041 1.00 90.44 96 LEU A CA 1
ATOM 721 C C . LEU A 1 96 ? -6.213 -10.936 -11.717 1.00 90.44 96 LEU A C 1
ATOM 723 O O . LEU A 1 96 ? -5.556 -10.541 -12.680 1.00 90.44 96 LEU A O 1
ATOM 727 N N . GLY A 1 97 ? -6.161 -12.194 -11.268 1.00 91.56 97 GLY A N 1
ATOM 728 C CA . GLY A 1 97 ? -5.335 -13.253 -11.850 1.00 91.56 97 GLY A CA 1
ATOM 729 C C . GLY A 1 97 ? -4.128 -13.670 -11.009 1.00 91.56 97 GLY A C 1
ATOM 730 O O . GLY A 1 97 ? -3.285 -14.396 -11.529 1.00 91.56 97 GLY A O 1
ATOM 731 N N . ASP A 1 98 ? -4.034 -13.240 -9.746 1.00 88.94 98 ASP A N 1
ATOM 732 C CA . ASP A 1 98 ? -3.002 -13.733 -8.831 1.00 88.94 98 ASP A CA 1
ATOM 733 C C . ASP A 1 98 ? -3.205 -15.225 -8.523 1.00 88.94 98 ASP A C 1
ATOM 735 O O . ASP A 1 98 ? -4.334 -15.717 -8.395 1.00 88.94 98 ASP A O 1
ATOM 739 N N . ASP A 1 99 ? -2.094 -15.942 -8.348 1.00 88.38 99 ASP A N 1
ATOM 740 C CA . ASP A 1 99 ? -2.104 -17.347 -7.950 1.00 88.38 99 ASP A CA 1
ATOM 741 C C . ASP A 1 99 ? -2.728 -17.548 -6.561 1.00 88.38 99 ASP A C 1
ATOM 743 O O . ASP A 1 99 ? -2.646 -16.702 -5.663 1.00 88.38 99 ASP A O 1
ATOM 747 N N . LEU A 1 100 ? -3.318 -18.730 -6.352 1.00 87.06 100 LEU A N 1
ATOM 748 C CA . LEU A 1 100 ? -3.822 -19.106 -5.035 1.00 87.06 100 LEU A CA 1
ATOM 749 C C . LEU A 1 100 ? -2.674 -19.133 -4.009 1.00 87.06 100 LEU A C 1
ATOM 751 O O . LEU A 1 100 ? -1.603 -19.685 -4.283 1.00 87.06 100 LEU A O 1
ATOM 755 N N . PRO A 1 101 ? -2.896 -18.593 -2.797 1.00 83.12 101 PRO A N 1
ATOM 756 C CA . PRO A 1 101 ? -1.873 -18.555 -1.763 1.00 83.12 101 PRO A CA 1
ATOM 757 C C . PRO A 1 101 ? -1.429 -19.968 -1.378 1.00 83.12 101 PRO A C 1
ATOM 759 O 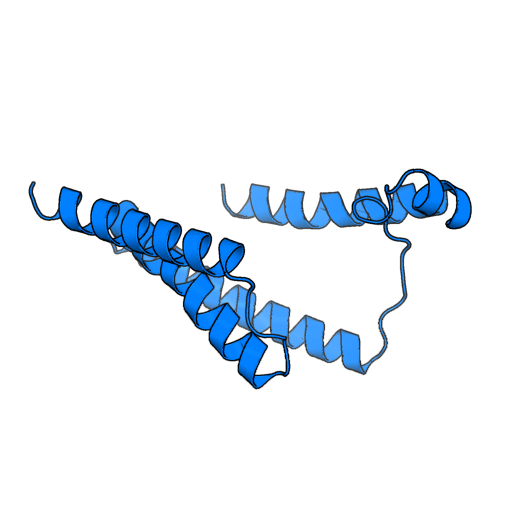O . PRO A 1 101 ? -2.237 -20.893 -1.271 1.00 83.12 101 PRO A O 1
ATOM 762 N N . SER A 1 102 ? -0.134 -20.124 -1.098 1.00 89.69 102 SER A N 1
ATOM 763 C CA . SER A 1 102 ? 0.407 -21.389 -0.602 1.00 89.69 102 SER A CA 1
ATOM 764 C C . SER A 1 102 ? -0.217 -21.776 0.745 1.00 89.69 102 SER A C 1
ATOM 766 O O . SER A 1 102 ? -0.686 -20.924 1.506 1.00 89.69 102 SER A O 1
ATOM 768 N N . ALA A 1 103 ? -0.172 -23.067 1.087 1.00 88.25 103 ALA A N 1
ATOM 769 C CA . ALA A 1 103 ? -0.730 -23.576 2.344 1.00 88.25 103 ALA A CA 1
ATOM 770 C C . ALA A 1 103 ? -0.197 -22.829 3.586 1.00 88.25 103 ALA A C 1
ATOM 772 O O . ALA A 1 103 ? -0.938 -22.597 4.539 1.00 88.25 103 ALA A O 1
ATOM 773 N N . MET A 1 104 ? 1.066 -22.391 3.553 1.00 89.12 104 MET A N 1
ATOM 774 C CA . MET A 1 104 ? 1.677 -21.600 4.624 1.00 89.12 104 MET A CA 1
ATOM 775 C C . MET A 1 104 ? 1.063 -20.197 4.740 1.00 89.12 104 MET A C 1
ATOM 777 O O . MET A 1 104 ? 0.745 -19.747 5.840 1.00 89.12 104 MET A O 1
ATOM 781 N N . VAL A 1 105 ? 0.853 -19.513 3.611 1.00 85.50 105 VAL A N 1
ATOM 782 C CA . VAL A 1 105 ? 0.215 -18.187 3.579 1.00 85.50 105 VAL A CA 1
ATOM 783 C C . VAL A 1 105 ? -1.230 -18.291 4.068 1.00 85.50 105 VAL A C 1
ATOM 785 O O . VAL A 1 105 ? -1.662 -17.487 4.894 1.00 85.50 105 VAL A O 1
ATOM 788 N N . PHE A 1 106 ? -1.945 -19.339 3.652 1.00 87.75 106 PHE A N 1
ATOM 789 C CA . PHE A 1 106 ? -3.311 -19.612 4.094 1.00 87.75 106 PHE A CA 1
ATOM 790 C C . PHE A 1 106 ? -3.414 -19.799 5.618 1.00 87.75 106 PHE A C 1
ATOM 792 O O . PHE A 1 106 ? -4.283 -19.202 6.257 1.00 87.75 106 PHE A O 1
ATOM 799 N N . LEU A 1 107 ? -2.486 -20.548 6.228 1.00 90.00 107 LEU A N 1
ATOM 800 C CA . LEU A 1 107 ? -2.401 -20.682 7.689 1.00 90.00 107 LEU A CA 1
ATOM 801 C C . LEU A 1 107 ? -2.145 -19.337 8.386 1.00 90.00 107 LEU A C 1
ATOM 803 O O . LEU A 1 107 ? -2.750 -19.056 9.422 1.00 90.00 107 LE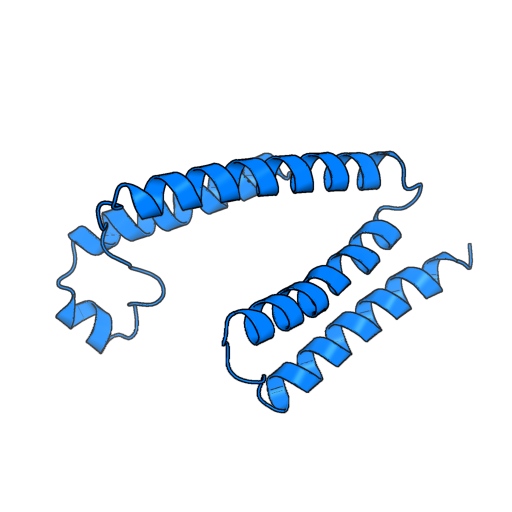U A O 1
ATOM 807 N N . GLY A 1 108 ? -1.296 -18.484 7.807 1.00 87.88 108 GLY A N 1
ATOM 808 C CA . GLY A 1 108 ? -1.041 -17.137 8.322 1.00 87.88 108 GLY A CA 1
ATOM 809 C C . GLY A 1 108 ? -2.299 -16.265 8.350 1.00 87.88 108 GLY A C 1
ATOM 810 O O . GLY A 1 108 ? -2.587 -15.618 9.357 1.00 87.88 108 GLY A O 1
ATOM 811 N N . ILE A 1 109 ? -3.097 -16.300 7.282 1.00 87.38 109 ILE A N 1
ATOM 812 C CA . ILE A 1 109 ? -4.351 -15.538 7.185 1.00 87.38 109 ILE A CA 1
ATOM 813 C C . ILE A 1 109 ? -5.375 -16.025 8.202 1.00 87.38 109 ILE A C 1
ATOM 815 O O . ILE A 1 109 ? -6.003 -15.208 8.876 1.00 87.38 109 ILE A O 1
ATOM 819 N N . ILE A 1 110 ? -5.498 -17.343 8.377 1.00 87.88 110 ILE A N 1
ATOM 820 C CA . ILE A 1 110 ? -6.322 -17.923 9.440 1.00 87.88 110 ILE A CA 1
ATOM 821 C C . ILE A 1 110 ? -5.888 -17.363 10.804 1.00 87.88 110 ILE A C 1
ATOM 823 O O . ILE A 1 110 ? -6.733 -16.914 11.579 1.00 87.88 110 ILE A O 1
ATOM 827 N N . GLY A 1 111 ? -4.581 -17.316 11.079 1.00 87.69 111 GLY A N 1
ATOM 828 C CA . GLY A 1 111 ? -4.032 -16.739 12.309 1.00 87.69 111 GLY A CA 1
ATOM 829 C C . GLY A 1 111 ? -4.402 -15.266 12.514 1.00 87.69 111 GLY A C 1
ATOM 830 O O . GLY A 1 111 ? -4.837 -14.889 13.604 1.00 87.69 111 GLY A O 1
ATOM 831 N N . ILE A 1 112 ? -4.297 -14.445 11.464 1.00 86.00 112 ILE A N 1
ATOM 832 C CA . ILE A 1 112 ? -4.679 -13.023 11.486 1.00 86.00 112 ILE A CA 1
ATOM 833 C C . ILE A 1 112 ? -6.174 -12.862 11.803 1.00 86.00 112 ILE A C 1
ATOM 835 O O . ILE A 1 112 ? -6.539 -12.077 12.683 1.00 86.00 112 ILE A O 1
ATOM 839 N N . ILE A 1 113 ? -7.039 -13.651 11.156 1.00 84.00 113 ILE A N 1
ATOM 840 C CA . ILE A 1 113 ? -8.491 -13.629 11.391 1.00 84.00 113 ILE A CA 1
ATOM 841 C C . ILE A 1 113 ? -8.810 -14.033 12.835 1.00 84.00 113 ILE A C 1
ATOM 843 O O . ILE A 1 113 ? -9.564 -13.337 13.519 1.00 84.00 113 ILE A O 1
ATOM 847 N N . PHE A 1 114 ? -8.220 -15.123 13.337 1.00 86.31 114 PHE A N 1
ATOM 848 C CA . PHE A 1 114 ? -8.421 -15.555 14.723 1.00 86.31 114 PHE A CA 1
ATOM 849 C C . PHE A 1 114 ? -7.942 -14.503 15.726 1.00 86.31 114 PHE A C 1
ATOM 851 O O . PHE A 1 114 ? -8.648 -14.230 16.698 1.00 86.31 114 PHE A O 1
ATOM 858 N N . GLY A 1 115 ? -6.794 -13.867 15.474 1.00 83.19 115 GLY A N 1
ATOM 859 C CA . GLY A 1 115 ? -6.300 -12.748 16.275 1.00 83.19 115 GLY A CA 1
ATOM 860 C C . GLY A 1 115 ? -7.302 -11.593 16.330 1.00 83.19 115 GLY A C 1
ATOM 861 O O . GLY A 1 115 ? -7.632 -11.116 17.418 1.00 83.19 115 GLY A O 1
ATOM 862 N N . GLY A 1 116 ? -7.865 -11.212 15.179 1.00 79.62 116 GLY A N 1
ATOM 863 C CA . GLY A 1 116 ? -8.919 -10.200 15.087 1.00 79.62 116 GLY A CA 1
ATOM 864 C C . GLY A 1 116 ? -10.175 -10.565 15.880 1.00 79.62 116 GLY A C 1
ATOM 865 O O . GLY A 1 116 ? -10.659 -9.762 16.679 1.00 79.62 116 GLY A O 1
ATOM 866 N N . ILE A 1 117 ? -10.665 -11.800 15.738 1.00 80.31 117 ILE A N 1
ATOM 867 C CA . ILE A 1 117 ? -11.851 -12.293 16.458 1.00 80.31 117 ILE A CA 1
ATOM 868 C C . ILE A 1 117 ? -11.618 -12.299 17.974 1.00 80.31 117 ILE A C 1
ATOM 870 O O . ILE A 1 117 ? -12.494 -11.869 18.729 1.00 80.31 117 ILE A O 1
ATOM 874 N N . ILE A 1 118 ? -10.451 -12.754 18.444 1.00 81.88 118 ILE A N 1
ATOM 875 C CA . ILE A 1 118 ? -10.098 -12.750 19.872 1.00 81.88 118 ILE A CA 1
ATOM 876 C C . ILE A 1 118 ? -10.086 -11.317 20.408 1.00 81.88 118 ILE A C 1
ATOM 878 O O . ILE A 1 118 ? -10.661 -11.055 21.467 1.00 81.88 118 ILE A O 1
ATOM 882 N N . LEU A 1 119 ? -9.472 -10.387 19.675 1.00 76.62 119 LEU A N 1
ATOM 883 C CA . LEU A 1 119 ? -9.357 -8.985 20.068 1.00 76.62 119 LEU A CA 1
ATOM 884 C C . LEU A 1 119 ? -10.735 -8.319 20.225 1.00 76.62 119 LEU A C 1
ATOM 886 O O . LEU A 1 119 ? -10.965 -7.595 21.195 1.00 76.62 119 LEU A O 1
ATOM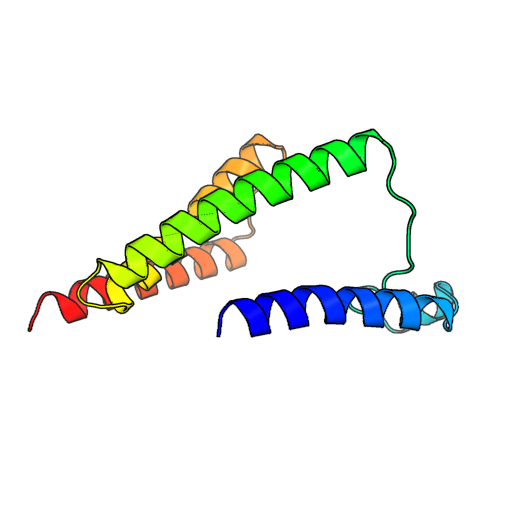 890 N N . VAL A 1 120 ? -11.666 -8.612 19.311 1.00 74.69 120 VAL A N 1
ATOM 891 C CA . VAL A 1 120 ? -13.053 -8.123 19.369 1.00 74.69 120 VAL A CA 1
ATOM 892 C C . VAL A 1 120 ? -13.825 -8.796 20.512 1.00 74.69 120 VAL A C 1
ATOM 894 O O . VAL A 1 120 ? -14.453 -8.117 21.326 1.00 74.69 120 VAL A O 1
ATOM 897 N N . LYS A 1 121 ? -13.739 -10.129 20.636 1.00 71.38 121 LYS A N 1
ATOM 898 C CA . LYS A 1 121 ? -14.480 -10.921 21.634 1.00 71.38 121 LYS A CA 1
ATOM 899 C C . LYS A 1 121 ? -14.072 -10.606 23.073 1.00 71.38 121 LYS A C 1
ATOM 901 O O . LYS A 1 121 ? -14.929 -10.557 23.952 1.00 71.38 121 LYS A O 1
ATOM 906 N N . ASN A 1 122 ? -12.783 -10.393 23.336 1.00 64.06 122 ASN A N 1
ATOM 907 C CA . ASN A 1 122 ? -12.282 -10.163 24.694 1.00 64.06 122 ASN A CA 1
ATOM 908 C C . ASN A 1 122 ? -12.694 -8.787 25.252 1.00 64.06 122 ASN A C 1
ATOM 910 O O . ASN A 1 122 ? -12.660 -8.566 26.460 1.00 64.06 122 ASN A O 1
ATOM 914 N N . LYS A 1 123 ? -13.126 -7.863 24.386 1.00 61.31 123 LYS A N 1
ATOM 915 C CA . LYS A 1 123 ? -13.568 -6.524 24.790 1.00 61.31 123 LYS A CA 1
ATOM 916 C C . LYS A 1 123 ? -15.079 -6.351 24.925 1.00 61.31 123 LYS A C 1
ATOM 918 O O . LYS A 1 123 ? -15.499 -5.418 25.599 1.00 61.31 123 LYS A O 1
ATOM 923 N N . GLY A 1 124 ? -15.883 -7.283 24.410 1.00 52.12 124 GLY A N 1
ATOM 924 C CA . GLY A 1 124 ? -17.323 -7.356 24.699 1.00 52.12 124 GLY A CA 1
ATOM 925 C C . GLY A 1 124 ? -17.667 -7.804 26.131 1.00 52.12 124 GLY A C 1
ATOM 926 O O . GLY A 1 124 ? -18.839 -7.990 26.436 1.00 52.12 124 GLY A O 1
ATOM 927 N N . LYS A 1 125 ? -16.663 -8.020 26.998 1.00 43.75 125 LYS A N 1
ATOM 928 C CA . LYS A 1 125 ? -16.804 -8.511 28.382 1.00 43.75 125 LYS A CA 1
ATOM 929 C C . LYS A 1 125 ? -16.465 -7.478 29.474 1.00 43.75 125 LYS A C 1
ATOM 931 O O . LYS A 1 125 ? -16.227 -7.876 30.612 1.00 43.75 125 LYS A O 1
ATOM 936 N N . LYS A 1 126 ? -16.418 -6.181 29.161 1.00 39.19 126 LYS A N 1
ATOM 937 C CA . LYS A 1 126 ? -16.343 -5.118 30.178 1.00 39.19 126 LYS A CA 1
ATOM 938 C C . LYS A 1 126 ? -17.537 -4.191 30.081 1.00 39.19 126 LYS A C 1
ATOM 940 O O . LYS A 1 126 ? -17.734 -3.640 28.977 1.00 39.19 126 LYS A O 1
#

Solvent-accessible surface area (backbone atoms only — not comparable to full-atom values): 7139 Å² total; per-residue (Å²): 110,70,65,60,52,53,50,48,64,52,49,51,56,51,52,22,21,59,54,26,70,79,48,60,72,72,63,34,56,76,66,67,39,54,87,66,39,44,62,80,73,87,74,50,74,68,51,50,52,52,51,52,52,50,51,53,53,50,50,53,51,51,53,52,52,54,50,45,48,71,68,41,95,46,60,53,49,52,56,25,55,58,46,49,52,59,57,53,49,48,56,53,38,46,74,75,65,46,78,81,72,52,74,68,56,49,53,50,52,51,50,46,48,51,50,19,51,50,52,39,58,69,57,78,74,117

pLDDT: mean 82.74, std 10.24, range [39.19, 95.88]

Mean predicted aligned error: 8.39 Å

Foldseek 3Di:
DVVVVVVCVVVQQVVLQVVLVVDDPVVCVVVVVCVRRPHDDDDDPVRVVVVVVVVVVVVVVVVVLVVCCVPPPDNLLSVLVVLCVVVVVQVVCVVVPDDDDDPVVVVVSVVSNVVSVCSNVVVVPD